Protein AF-A0A2P2MQC2-F1 (afdb_monomer_lite)

Sequence (100 aa):
MERVLDDESEQKVLTALENAGVFTSGGLVKDKVLFCSTEIGRSSFVRQLEPDWHIDTNPEIISQLARFIKYQLHVSPSRPERTAVNVFNSPSLEQFFGCV

Foldseek 3Di:
DDADDDPVSVVVVLVVCVVVVQCPVVHDPSVPDDHDRDPVVVLVVCQVVQDQEEEDQDVVSCLVCVVRHNAYEHADCDFDPDPDPRYHYDVDPCRVVVPD

InterPro domains:
  IPR037485 Peroxisome biogenesis protein 22 [PF22978] (1-92)
  IPR037485 Peroxisome biogenesis protein 22 [PTHR34126] (1-99)

Secondary structure (DSSP, 8-state):
-----SHHHHHHHHHHHHHTTTTSTTS--GGG----SSHHHHHHHHHHH--SEEEES-HHHHHHHTTT-SEEEEE-SS-----STTEEEES-HHHHHT--

Organism: Rhizophora mucronata (NCBI:txid61149)

pLDDT: mean 91.41, std 7.32, range [57.5, 97.75]

Structure (mmCIF, N/CA/C/O backbone):
data_AF-A0A2P2MQC2-F1
#
_entry.id   AF-A0A2P2MQC2-F1
#
loop_
_atom_site.group_PDB
_atom_site.id
_atom_site.type_symbol
_atom_site.label_atom_id
_atom_site.label_alt_id
_atom_site.label_comp_id
_atom_site.label_asym_id
_atom_site.label_entity_id
_atom_site.label_seq_id
_atom_site.pdbx_PDB_ins_code
_atom_site.Cartn_x
_atom_site.Cartn_y
_atom_site.Cartn_z
_atom_site.occupancy
_atom_site.B_iso_or_equiv
_atom_site.auth_seq_id
_atom_site.auth_comp_id
_atom_site.auth_asym_id
_atom_site.auth_atom_id
_atom_site.pdbx_PDB_model_num
ATOM 1 N N . MET A 1 1 ? 6.042 12.937 1.553 1.00 57.50 1 MET A N 1
ATOM 2 C CA . MET A 1 1 ? 4.961 11.964 1.801 1.00 57.50 1 MET A CA 1
ATOM 3 C C . MET A 1 1 ? 4.165 12.498 2.976 1.00 57.50 1 MET A C 1
ATOM 5 O O . MET A 1 1 ? 4.779 12.799 3.997 1.00 57.50 1 MET A O 1
ATOM 9 N N . GLU A 1 2 ? 2.871 12.744 2.792 1.00 63.91 2 GLU A N 1
ATOM 10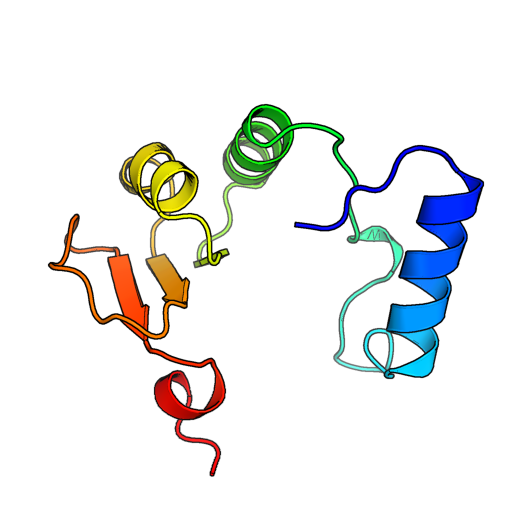 C CA . GLU A 1 2 ? 1.999 13.236 3.865 1.00 63.91 2 GLU A CA 1
ATOM 11 C C . GLU A 1 2 ? 1.913 12.189 4.979 1.00 63.91 2 GLU A C 1
ATOM 13 O O . GLU A 1 2 ? 1.955 10.986 4.713 1.00 63.91 2 GLU A O 1
ATOM 18 N N . ARG A 1 3 ? 1.885 12.647 6.232 1.00 74.69 3 ARG A N 1
ATOM 19 C CA . ARG A 1 3 ? 1.828 11.782 7.412 1.00 74.69 3 ARG A CA 1
ATOM 20 C C . ARG A 1 3 ? 0.542 12.060 8.164 1.00 74.69 3 ARG A C 1
ATOM 22 O O . ARG A 1 3 ? 0.149 13.210 8.317 1.00 74.69 3 ARG A O 1
ATOM 29 N N . VAL A 1 4 ? -0.049 10.989 8.661 1.00 84.62 4 VAL A N 1
ATOM 30 C CA . VAL A 1 4 ? -1.145 11.020 9.619 1.00 84.62 4 VAL A CA 1
ATOM 31 C C . VAL A 1 4 ? -0.529 11.123 11.014 1.00 84.62 4 VAL A C 1
ATOM 33 O O . VAL A 1 4 ? 0.349 10.326 11.357 1.00 84.62 4 VAL A O 1
ATOM 36 N N . LEU A 1 5 ? -0.900 12.160 11.763 1.00 85.94 5 LEU A N 1
ATOM 37 C CA . LEU A 1 5 ? -0.250 12.545 13.024 1.00 85.94 5 LEU A CA 1
ATOM 38 C C . LEU A 1 5 ? -1.126 12.287 14.254 1.00 85.94 5 LEU A C 1
ATOM 40 O O . LEU A 1 5 ? -0.594 12.097 15.344 1.00 85.94 5 LEU A O 1
ATOM 44 N N . ASP A 1 6 ? -2.441 12.297 14.066 1.00 89.12 6 ASP A N 1
ATOM 45 C CA . ASP A 1 6 ? -3.458 12.213 15.111 1.00 89.12 6 ASP A CA 1
ATOM 46 C C . ASP A 1 6 ? -4.784 11.661 14.559 1.00 89.12 6 ASP A C 1
ATOM 48 O O . ASP A 1 6 ? -4.990 11.585 13.342 1.00 89.12 6 ASP A O 1
ATOM 52 N N . ASP A 1 7 ? -5.701 11.324 15.465 1.00 91.00 7 ASP A N 1
ATOM 53 C CA . ASP A 1 7 ? -7.030 10.786 15.150 1.00 91.00 7 ASP A CA 1
ATOM 54 C C . ASP A 1 7 ? -7.852 11.730 14.246 1.00 91.00 7 ASP A C 1
ATOM 56 O O . ASP A 1 7 ? -8.658 11.287 13.423 1.00 91.00 7 ASP A O 1
ATOM 60 N N . GLU A 1 8 ? -7.642 13.049 14.347 1.00 93.50 8 GLU A N 1
ATOM 61 C CA . GLU A 1 8 ? -8.323 14.026 13.490 1.00 93.50 8 GLU A CA 1
ATOM 62 C C . GLU A 1 8 ? -7.852 13.896 12.032 1.00 93.50 8 GLU A C 1
ATOM 64 O O . GLU A 1 8 ? -8.660 13.887 11.096 1.00 93.50 8 GLU A O 1
ATOM 69 N N . SER A 1 9 ? -6.543 13.772 11.819 1.00 91.62 9 SER A N 1
ATOM 70 C CA . SER A 1 9 ? -5.939 13.549 10.507 1.00 91.62 9 SER A CA 1
ATOM 71 C C . SER A 1 9 ? -6.287 12.173 9.933 1.00 91.62 9 SER A C 1
ATOM 73 O O . SER A 1 9 ? -6.525 12.080 8.726 1.00 91.62 9 SER A O 1
ATOM 75 N N . GLU A 1 10 ? -6.424 11.137 10.770 1.00 93.00 10 GLU A N 1
ATOM 76 C CA . GLU A 1 10 ? -6.948 9.825 10.357 1.00 93.00 10 GLU A CA 1
ATOM 77 C C . GLU A 1 10 ? -8.355 9.963 9.783 1.00 93.00 10 GLU A C 1
ATOM 79 O O . GLU A 1 10 ? -8.626 9.537 8.654 1.00 93.00 10 GLU A O 1
ATOM 84 N N . GLN A 1 11 ? -9.240 10.642 10.514 1.00 93.50 11 GLN A N 1
ATOM 85 C CA . GLN A 1 11 ? -10.618 10.840 10.087 1.00 93.50 11 GLN A CA 1
ATOM 86 C C . GLN A 1 11 ? -10.709 11.643 8.783 1.00 93.50 11 GLN A C 1
ATOM 88 O O . GL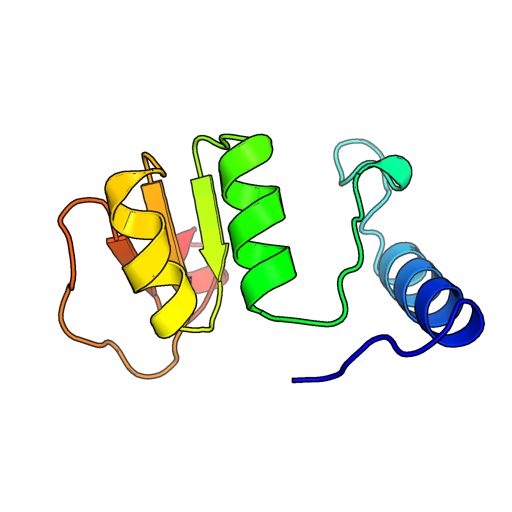N A 1 11 ? -11.546 11.335 7.926 1.00 93.50 11 GLN A O 1
ATOM 93 N N . LYS A 1 12 ? -9.838 12.642 8.588 1.00 93.69 12 LYS A N 1
ATOM 94 C CA . LYS A 1 12 ? -9.747 13.394 7.324 1.00 93.69 12 LYS A CA 1
ATOM 95 C C . LYS A 1 12 ? -9.362 12.490 6.154 1.00 93.69 12 LYS A C 1
ATOM 97 O O . LYS A 1 12 ? -10.017 12.557 5.114 1.00 93.69 12 LYS A O 1
ATOM 102 N N . VAL A 1 13 ? -8.361 11.622 6.320 1.00 93.06 13 VAL A N 1
ATOM 103 C CA . VAL A 1 13 ? -7.941 10.680 5.267 1.00 93.06 13 VAL A CA 1
ATOM 104 C C . VAL A 1 13 ? -9.050 9.680 4.953 1.00 93.06 13 VAL A C 1
ATOM 106 O O . VAL A 1 13 ? -9.384 9.489 3.784 1.00 93.06 13 VAL A O 1
ATOM 109 N N . LEU A 1 14 ? -9.677 9.088 5.972 1.00 94.25 14 LEU A N 1
ATOM 110 C CA . LEU A 1 14 ? -10.796 8.161 5.775 1.00 94.25 14 LEU A CA 1
ATOM 111 C C . LEU A 1 14 ? -11.960 8.828 5.032 1.00 94.25 14 LEU A C 1
ATOM 113 O O . LEU A 1 14 ? -12.512 8.241 4.106 1.00 94.25 14 LEU A O 1
ATOM 117 N N . THR A 1 15 ? -12.295 10.068 5.389 1.00 94.75 15 THR A N 1
ATOM 118 C CA . THR A 1 15 ? -13.361 10.833 4.723 1.00 94.75 15 THR A CA 1
ATOM 119 C C . THR A 1 15 ? -13.000 11.150 3.268 1.00 94.75 15 THR A C 1
ATOM 121 O O . THR A 1 15 ? -13.852 11.060 2.388 1.00 94.75 15 THR A O 1
ATOM 124 N N . ALA A 1 16 ? -11.736 11.476 2.979 1.00 94.50 16 ALA A N 1
ATOM 125 C CA . ALA A 1 16 ? -11.267 11.703 1.613 1.00 94.50 16 ALA A CA 1
ATOM 126 C C . ALA A 1 16 ? -11.360 10.435 0.745 1.00 94.50 16 ALA A C 1
ATOM 128 O O . ALA A 1 16 ? -11.833 10.509 -0.388 1.00 94.50 16 ALA A O 1
ATOM 129 N N . LEU A 1 17 ? -10.970 9.274 1.283 1.00 93.62 17 LEU A N 1
ATOM 130 C CA . LEU A 1 17 ? -11.101 7.979 0.600 1.00 93.62 17 LEU A CA 1
ATOM 131 C C . LEU A 1 17 ? -12.569 7.618 0.338 1.00 93.62 17 LEU A C 1
ATOM 133 O O . LEU A 1 17 ? -12.913 7.141 -0.744 1.00 93.62 17 LEU A O 1
ATOM 137 N N . GLU A 1 18 ? -13.442 7.882 1.308 1.00 94.12 18 GLU A N 1
ATOM 138 C CA . GLU A 1 18 ? -14.883 7.666 1.182 1.00 94.12 18 GLU A CA 1
ATOM 139 C C . GLU A 1 18 ? -15.489 8.545 0.080 1.00 94.12 18 GLU A C 1
ATOM 141 O O . GLU A 1 18 ? -16.153 8.032 -0.821 1.00 94.12 18 GLU A O 1
ATOM 146 N N . ASN A 1 19 ? -15.165 9.840 0.075 1.00 94.62 19 ASN A N 1
ATOM 147 C CA . ASN A 1 19 ? -15.608 10.785 -0.954 1.00 94.62 19 ASN A CA 1
ATOM 148 C C . ASN A 1 19 ? -15.056 10.455 -2.352 1.00 94.62 19 ASN A C 1
ATOM 150 O O . ASN A 1 19 ? -15.708 10.749 -3.351 1.00 94.62 19 ASN A O 1
ATOM 154 N N . ALA A 1 20 ? -13.880 9.827 -2.432 1.00 93.94 20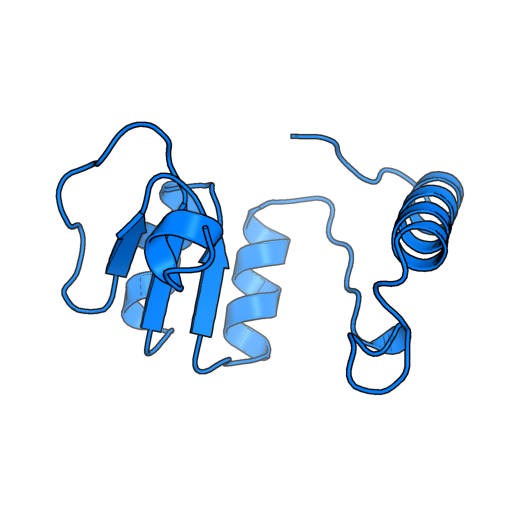 ALA A N 1
ATOM 155 C CA . ALA A 1 20 ? -13.306 9.321 -3.679 1.00 93.94 20 ALA A CA 1
ATOM 156 C C . ALA A 1 20 ? -13.949 8.002 -4.160 1.00 93.94 20 ALA A C 1
ATOM 158 O O . ALA A 1 20 ? -13.567 7.481 -5.206 1.00 93.94 20 ALA A O 1
ATOM 159 N N . GLY A 1 21 ? -14.914 7.446 -3.417 1.00 93.38 21 GLY A N 1
ATOM 160 C CA . GLY A 1 21 ? -15.634 6.225 -3.786 1.00 93.38 21 GLY A CA 1
ATOM 161 C C . GLY A 1 21 ? -14.861 4.928 -3.528 1.00 93.38 21 GLY A C 1
ATOM 162 O O . GLY A 1 21 ? -15.263 3.870 -4.018 1.00 93.38 21 GLY A O 1
ATOM 163 N N . VAL A 1 22 ? -13.777 4.976 -2.747 1.00 94.44 22 VAL A N 1
ATOM 164 C CA . VAL A 1 22 ? -12.887 3.825 -2.501 1.00 94.44 22 VAL A CA 1
ATOM 165 C C . VAL A 1 22 ? -13.588 2.705 -1.721 1.00 94.44 22 VAL A C 1
ATOM 167 O O . VAL A 1 22 ? -13.313 1.529 -1.956 1.00 94.44 22 VAL A O 1
ATOM 170 N N . PHE A 1 23 ? -14.518 3.051 -0.825 1.00 94.38 23 PHE A N 1
ATOM 171 C CA . PHE A 1 23 ? -15.223 2.103 0.052 1.00 94.38 23 PHE A CA 1
ATOM 172 C C . PHE A 1 23 ? -16.579 1.617 -0.497 1.00 94.38 23 PHE A C 1
ATOM 174 O O . PHE A 1 23 ? -17.468 1.234 0.263 1.00 94.38 23 PHE A O 1
ATOM 181 N N . THR A 1 24 ? -16.776 1.664 -1.816 1.00 90.75 24 THR A N 1
ATOM 182 C CA . THR A 1 24 ? -18.013 1.211 -2.477 1.00 90.75 24 THR A CA 1
ATOM 183 C C . THR A 1 24 ? -18.069 -0.318 -2.629 1.00 90.75 24 THR A C 1
ATOM 185 O O . THR A 1 24 ? -17.119 -1.029 -2.305 1.00 90.75 24 THR A O 1
ATOM 188 N N . SER A 1 25 ? -19.204 -0.866 -3.090 1.00 84.38 25 SER A N 1
ATOM 189 C CA . SER A 1 25 ? -19.357 -2.318 -3.292 1.00 84.38 25 SER A CA 1
ATOM 190 C C . SER A 1 25 ? -18.313 -2.855 -4.281 1.00 84.38 25 SER A C 1
ATOM 192 O O . SER A 1 25 ? -18.190 -2.344 -5.390 1.00 84.38 25 SER A O 1
ATOM 194 N N . GLY A 1 26 ? -17.553 -3.876 -3.869 1.00 84.06 26 GLY A N 1
ATOM 195 C CA . GLY A 1 26 ? -16.410 -4.401 -4.629 1.00 84.06 26 GLY A CA 1
ATOM 196 C C . GLY A 1 26 ? -15.100 -3.618 -4.444 1.00 84.06 26 GLY A C 1
ATOM 197 O O . GLY A 1 26 ? -14.072 -4.042 -4.967 1.00 84.06 26 GLY A O 1
ATOM 198 N N . GLY A 1 27 ? -15.127 -2.514 -3.693 1.00 89.12 27 GLY A N 1
ATOM 199 C CA . GLY A 1 27 ? -13.968 -1.705 -3.325 1.00 89.12 27 GLY A CA 1
ATOM 200 C C . GLY A 1 27 ? -13.279 -2.162 -2.035 1.00 89.12 27 GLY A C 1
ATOM 201 O O . GLY A 1 27 ? -13.414 -3.302 -1.580 1.00 89.12 27 GLY A O 1
ATOM 202 N N . LEU A 1 28 ? -12.506 -1.254 -1.437 1.00 90.19 28 LEU A N 1
ATOM 203 C CA . LEU A 1 28 ? -11.767 -1.516 -0.204 1.00 90.19 28 LEU A CA 1
ATOM 204 C C . LEU A 1 28 ? -12.721 -1.548 1.001 1.00 90.19 28 LEU A C 1
ATOM 206 O O . LEU A 1 28 ? -13.645 -0.750 1.107 1.00 90.19 28 LEU A O 1
ATOM 210 N N . VAL A 1 29 ? -12.473 -2.442 1.957 1.00 92.06 29 VAL A N 1
ATOM 211 C CA . VAL A 1 29 ? -13.196 -2.437 3.239 1.00 92.06 29 VAL A CA 1
ATOM 212 C C . VAL A 1 29 ? -12.570 -1.377 4.144 1.00 92.06 29 VAL A C 1
ATOM 214 O O . VAL A 1 29 ? -11.365 -1.429 4.378 1.00 92.06 29 VAL A O 1
ATOM 217 N N . LYS A 1 30 ? -13.375 -0.446 4.673 1.00 91.62 30 LYS A N 1
ATOM 218 C CA . LYS A 1 30 ? -12.904 0.666 5.524 1.00 91.62 30 LYS A CA 1
ATOM 219 C C . LYS A 1 30 ? -12.048 0.186 6.704 1.00 91.62 30 LYS A C 1
ATOM 221 O O . LYS A 1 30 ? -10.967 0.717 6.923 1.00 91.62 30 LYS A O 1
ATOM 226 N N . ASP A 1 31 ? -12.456 -0.903 7.354 1.00 90.12 31 ASP A N 1
ATOM 227 C CA . ASP A 1 31 ? -11.743 -1.506 8.494 1.00 90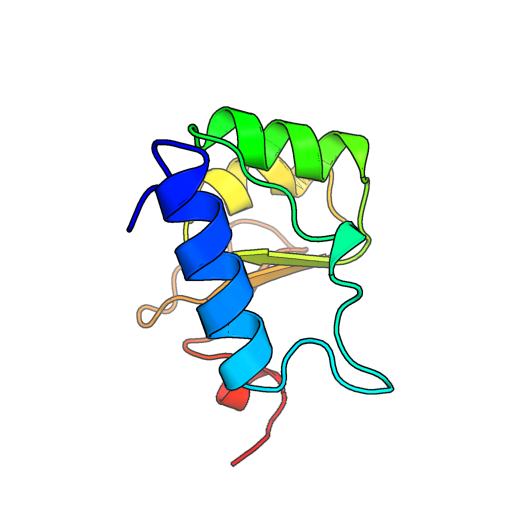.12 31 ASP A CA 1
ATOM 228 C C . ASP A 1 31 ? -10.403 -2.174 8.124 1.00 90.12 31 ASP A C 1
ATOM 230 O O . ASP A 1 31 ? -9.684 -2.659 8.994 1.00 90.12 31 ASP A O 1
ATOM 234 N N . LYS A 1 32 ? -10.052 -2.229 6.832 1.00 91.06 32 LYS A N 1
ATOM 235 C CA . LYS A 1 32 ? -8.747 -2.711 6.350 1.00 91.06 32 LYS A CA 1
ATOM 236 C C . LYS A 1 32 ? -7.757 -1.578 6.072 1.00 91.06 32 LYS A C 1
ATOM 238 O O . LYS A 1 32 ? -6.649 -1.850 5.613 1.00 91.06 32 LYS A O 1
ATOM 243 N N . VAL A 1 33 ? -8.133 -0.324 6.327 1.00 93.19 33 VAL A N 1
ATOM 244 C CA . VAL A 1 33 ? -7.209 0.811 6.263 1.00 93.19 33 VAL A CA 1
ATOM 245 C C . VAL A 1 33 ? -6.428 0.871 7.570 1.00 93.19 33 VAL A C 1
ATOM 247 O O . VAL A 1 33 ? -6.998 1.080 8.634 1.00 93.19 33 VAL A O 1
ATOM 250 N N . LEU A 1 34 ? -5.115 0.671 7.481 1.00 92.38 34 LEU A N 1
ATOM 251 C CA . LEU A 1 34 ? -4.211 0.712 8.625 1.00 92.38 34 LEU A CA 1
ATOM 252 C C . LEU A 1 34 ? -3.314 1.944 8.532 1.00 92.38 34 LEU A C 1
ATOM 254 O O . LEU A 1 34 ? -2.728 2.210 7.480 1.00 92.38 34 LEU A O 1
ATOM 258 N N . PHE A 1 35 ? -3.164 2.652 9.647 1.00 91.88 35 PHE A N 1
ATOM 259 C CA . PHE A 1 35 ? -2.277 3.804 9.766 1.00 91.88 35 PHE A CA 1
ATOM 260 C C . PHE A 1 35 ? -1.031 3.443 10.577 1.00 91.88 35 PHE A C 1
ATOM 262 O O . PHE A 1 35 ? -1.082 2.695 11.552 1.00 91.88 35 PHE A O 1
ATOM 269 N N . CYS A 1 36 ? 0.119 3.968 10.162 1.00 89.50 36 CYS A N 1
ATOM 270 C CA . CYS A 1 36 ? 1.359 3.878 10.923 1.00 89.50 36 CYS A CA 1
ATOM 271 C C . CYS A 1 36 ? 2.213 5.126 10.689 1.00 89.50 36 CYS 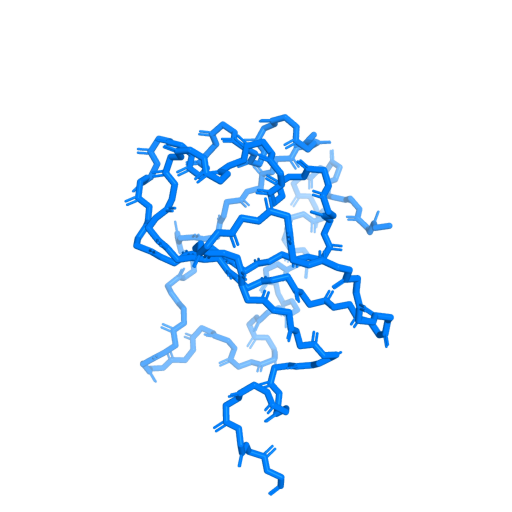A C 1
ATOM 273 O O . CYS A 1 36 ? 2.330 5.611 9.564 1.00 89.50 36 CYS A O 1
ATOM 275 N N . SER A 1 37 ? 2.872 5.624 11.734 1.00 86.44 37 SER A N 1
ATOM 276 C CA . SER A 1 37 ? 3.631 6.883 11.662 1.00 86.44 37 SER A CA 1
ATOM 277 C C . SER A 1 37 ? 5.033 6.738 11.055 1.00 86.44 37 SER A C 1
ATOM 279 O O . SER A 1 37 ? 5.724 7.738 10.848 1.00 86.44 37 SER A O 1
ATOM 281 N N . THR A 1 38 ? 5.495 5.508 10.803 1.00 88.88 38 THR A N 1
ATOM 282 C CA . THR A 1 38 ? 6.858 5.229 10.330 1.00 88.88 38 THR A CA 1
ATOM 283 C C . THR A 1 38 ? 6.872 4.250 9.163 1.00 88.88 38 THR A C 1
ATOM 285 O O . THR A 1 38 ? 6.040 3.350 9.061 1.00 88.88 38 THR A O 1
ATOM 288 N N . GLU A 1 39 ? 7.881 4.382 8.305 1.00 90.00 39 GLU A N 1
ATOM 289 C CA . GLU A 1 39 ? 8.118 3.455 7.193 1.00 90.00 39 GLU A CA 1
ATOM 290 C C . GLU A 1 39 ? 8.424 2.034 7.681 1.00 90.00 39 GLU A C 1
ATOM 292 O O . GLU A 1 39 ? 7.983 1.061 7.076 1.00 90.00 39 GLU A O 1
ATOM 297 N N . ILE A 1 40 ? 9.093 1.917 8.832 1.00 91.94 40 ILE A N 1
ATOM 298 C CA . ILE A 1 40 ? 9.338 0.635 9.501 1.00 91.94 40 ILE A CA 1
ATOM 299 C C . ILE A 1 40 ? 8.011 -0.018 9.906 1.00 91.94 40 ILE A C 1
ATOM 301 O O . ILE A 1 40 ? 7.844 -1.223 9.721 1.00 91.94 40 ILE A O 1
ATOM 305 N N . GLY A 1 41 ? 7.059 0.767 10.423 1.00 93.69 41 GLY A N 1
ATOM 306 C CA . GLY A 1 41 ? 5.707 0.307 10.742 1.00 93.69 41 GLY A CA 1
ATOM 307 C C . GLY A 1 41 ? 4.997 -0.270 9.518 1.00 93.69 41 GLY A C 1
ATOM 308 O O . GLY A 1 41 ? 4.483 -1.384 9.587 1.00 93.69 41 GLY A O 1
ATOM 309 N N . ARG A 1 42 ? 5.083 0.417 8.373 1.00 93.50 42 ARG A N 1
ATOM 310 C CA . ARG A 1 42 ? 4.538 -0.059 7.091 1.00 93.50 42 ARG A CA 1
ATOM 311 C C . ARG A 1 42 ? 5.154 -1.398 6.675 1.00 93.50 42 ARG A C 1
ATOM 313 O O . ARG A 1 42 ? 4.417 -2.354 6.443 1.00 93.50 42 ARG A O 1
ATOM 320 N N . SER A 1 43 ? 6.484 -1.519 6.679 1.00 94.69 43 SER A N 1
ATOM 321 C CA . SER A 1 43 ? 7.167 -2.795 6.398 1.00 94.69 43 SER A CA 1
ATOM 322 C C . SER A 1 43 ? 6.844 -3.889 7.427 1.00 94.69 43 SER A C 1
ATOM 324 O O . SER A 1 43 ? 6.893 -5.078 7.114 1.00 94.69 43 SER A O 1
ATOM 326 N N . SER A 1 44 ? 6.542 -3.526 8.677 1.00 95.62 44 SER A N 1
ATOM 327 C CA . SER A 1 44 ? 6.124 -4.470 9.720 1.00 95.62 44 SER A CA 1
ATOM 328 C C . SER A 1 44 ? 4.723 -5.016 9.447 1.00 95.62 44 SER A C 1
ATOM 330 O O . SER A 1 44 ? 4.546 -6.232 9.441 1.00 95.62 44 SER A O 1
ATOM 332 N N . PHE A 1 45 ? 3.757 -4.146 9.139 1.00 95.81 45 PHE A N 1
ATOM 333 C CA . PHE A 1 45 ? 2.400 -4.556 8.774 1.00 95.81 45 PHE A CA 1
ATOM 334 C C . PHE A 1 45 ? 2.399 -5.465 7.554 1.00 95.81 45 PHE A C 1
ATOM 336 O O . PHE A 1 45 ? 1.824 -6.545 7.608 1.00 95.81 45 PHE A O 1
ATOM 343 N N . VAL A 1 46 ? 3.103 -5.088 6.484 1.00 96.62 46 VAL A N 1
ATOM 344 C CA . VAL A 1 46 ? 3.143 -5.901 5.261 1.00 96.62 46 VAL A CA 1
ATOM 345 C C . VAL A 1 46 ? 3.717 -7.296 5.532 1.00 96.62 46 VAL A C 1
ATOM 347 O O . VAL A 1 46 ? 3.170 -8.280 5.048 1.00 96.62 46 VAL A O 1
ATOM 350 N N . ARG A 1 47 ? 4.759 -7.416 6.365 1.00 95.88 47 ARG A N 1
ATOM 351 C CA . ARG A 1 47 ? 5.315 -8.728 6.742 1.00 95.88 47 ARG A CA 1
ATOM 352 C C . ARG A 1 47 ? 4.377 -9.577 7.593 1.00 95.88 47 ARG A C 1
ATOM 354 O O . ARG A 1 47 ? 4.457 -10.787 7.498 1.00 95.88 47 ARG A O 1
ATOM 361 N N . GLN A 1 48 ? 3.547 -8.971 8.437 1.00 96.12 48 GLN A N 1
ATOM 362 C CA . GLN A 1 48 ? 2.598 -9.713 9.276 1.00 96.12 48 GLN A CA 1
ATOM 363 C C . GLN A 1 48 ? 1.335 -10.110 8.510 1.00 96.12 48 GLN A C 1
ATOM 365 O O . GLN A 1 48 ? 0.748 -11.147 8.793 1.00 96.12 48 GLN A O 1
ATOM 370 N N . LEU A 1 49 ? 0.912 -9.277 7.556 1.00 96.06 49 LEU A N 1
ATOM 371 C CA . LEU A 1 49 ? -0.238 -9.553 6.698 1.00 96.06 49 LEU A CA 1
ATOM 372 C C . LEU A 1 49 ? 0.076 -10.586 5.61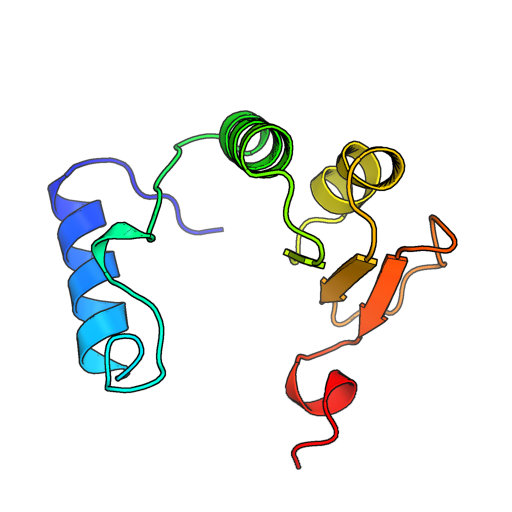0 1.00 96.06 49 LEU A C 1
ATOM 374 O O . LEU A 1 49 ? -0.854 -11.193 5.091 1.00 96.06 49 LEU A O 1
ATOM 378 N N . GLU A 1 50 ? 1.355 -10.736 5.250 1.00 96.06 50 GLU A N 1
ATOM 379 C CA . GLU A 1 50 ? 1.851 -11.664 4.224 1.00 96.06 50 GLU A CA 1
ATOM 380 C C . GLU A 1 50 ? 1.046 -11.617 2.907 1.00 96.06 50 GLU A C 1
ATOM 382 O O . GLU A 1 50 ? 0.583 -12.650 2.418 1.00 96.06 50 GLU A O 1
ATOM 387 N N . PRO A 1 51 ? 0.833 -10.431 2.302 1.00 96.56 51 PRO A N 1
ATOM 388 C CA . PRO A 1 51 ? 0.063 -10.348 1.072 1.00 96.56 51 PRO A CA 1
ATOM 389 C C . PRO A 1 51 ? 0.835 -10.959 -0.105 1.00 96.56 51 PRO A C 1
ATOM 391 O O . PRO A 1 51 ? 2.059 -10.850 -0.196 1.00 96.56 51 PRO A O 1
ATOM 394 N N . ASP A 1 52 ? 0.110 -11.515 -1.078 1.00 97.00 52 ASP A N 1
ATOM 395 C CA . ASP A 1 52 ? 0.710 -11.976 -2.338 1.00 97.00 52 ASP A CA 1
ATOM 396 C C . ASP A 1 52 ? 1.334 -10.823 -3.141 1.00 97.00 52 ASP A C 1
ATOM 398 O O . ASP A 1 52 ? 2.368 -10.999 -3.792 1.00 97.00 52 ASP A O 1
ATOM 402 N N . TRP A 1 53 ? 0.696 -9.648 -3.096 1.00 97.44 53 TRP A N 1
ATOM 403 C CA . TRP A 1 53 ? 1.102 -8.445 -3.816 1.00 97.44 53 TRP A CA 1
ATOM 404 C C . TRP A 1 53 ? 1.364 -7.274 -2.871 1.00 97.44 53 TRP A C 1
ATOM 406 O O . TRP A 1 53 ? 0.575 -7.001 -1.968 1.00 97.44 53 TRP A O 1
ATOM 416 N N . HIS A 1 54 ? 2.428 -6.523 -3.145 1.00 97.44 54 HIS A N 1
ATOM 417 C CA . HIS A 1 54 ? 2.694 -5.231 -2.519 1.00 97.44 54 HIS A CA 1
ATOM 418 C C . HIS A 1 54 ? 2.972 -4.167 -3.586 1.00 97.44 54 HIS A C 1
ATOM 420 O O . HIS A 1 54 ? 3.729 -4.403 -4.525 1.00 97.44 54 HIS A O 1
ATOM 426 N N . ILE A 1 55 ? 2.350 -2.997 -3.454 1.00 97.06 55 ILE A N 1
ATOM 427 C CA . ILE A 1 55 ? 2.518 -1.869 -4.373 1.00 97.06 55 ILE A CA 1
ATOM 428 C C . ILE A 1 55 ? 2.948 -0.660 -3.548 1.00 97.06 55 ILE A C 1
ATOM 430 O O . ILE A 1 55 ? 2.255 -0.301 -2.598 1.00 97.06 55 ILE A O 1
ATOM 434 N N . ASP A 1 56 ? 4.073 -0.040 -3.900 1.00 95.50 56 ASP A N 1
ATOM 435 C CA . ASP A 1 56 ? 4.595 1.133 -3.190 1.00 95.50 56 ASP A CA 1
ATOM 436 C C . ASP A 1 56 ? 5.423 2.027 -4.126 1.00 95.50 56 ASP A C 1
ATOM 438 O O . ASP A 1 56 ? 5.852 1.618 -5.209 1.00 95.50 56 ASP A O 1
ATOM 442 N N . THR A 1 57 ? 5.650 3.264 -3.699 1.00 94.25 57 THR A N 1
ATOM 443 C CA . THR A 1 57 ? 6.489 4.254 -4.388 1.00 94.25 57 THR A CA 1
ATOM 444 C C . THR A 1 57 ? 7.847 4.440 -3.709 1.00 94.25 57 THR A C 1
ATOM 446 O O . THR A 1 57 ? 8.722 5.096 -4.267 1.00 94.25 57 THR A O 1
ATOM 449 N N . ASN A 1 58 ? 8.048 3.889 -2.504 1.00 93.12 58 ASN A N 1
ATOM 450 C CA . ASN A 1 58 ? 9.311 3.973 -1.779 1.00 93.12 58 ASN A CA 1
ATOM 451 C C . ASN A 1 58 ? 10.230 2.777 -2.133 1.00 93.12 58 ASN A C 1
ATOM 453 O O . ASN A 1 58 ? 9.940 1.644 -1.732 1.00 93.12 58 ASN A O 1
ATOM 457 N N . PRO A 1 59 ? 11.373 3.003 -2.815 1.00 93.00 59 PRO A N 1
ATOM 458 C CA . PRO A 1 59 ? 12.275 1.930 -3.237 1.00 93.00 59 PRO A CA 1
ATOM 459 C C . PRO A 1 59 ? 12.938 1.187 -2.068 1.00 93.00 59 PRO A C 1
ATOM 461 O O . PRO A 1 59 ? 13.257 0.005 -2.204 1.00 93.00 59 PRO A O 1
ATOM 464 N N . GLU A 1 60 ? 13.123 1.840 -0.917 1.00 93.25 60 GLU A N 1
ATOM 465 C CA . GLU A 1 60 ? 13.719 1.213 0.267 1.00 93.25 60 GLU A CA 1
ATOM 466 C C . GLU A 1 60 ? 12.796 0.125 0.827 1.00 93.25 60 GLU A C 1
ATOM 468 O O . GLU A 1 60 ? 13.238 -0.981 1.131 1.00 93.25 60 GLU A O 1
ATOM 473 N N . ILE A 1 61 ? 11.490 0.390 0.878 1.00 95.00 61 ILE A N 1
ATOM 474 C CA . ILE A 1 61 ? 10.501 -0.589 1.346 1.00 95.00 61 ILE A CA 1
ATOM 475 C C . ILE A 1 61 ? 10.401 -1.769 0.386 1.00 95.00 61 ILE A C 1
ATOM 477 O O . ILE A 1 61 ? 10.450 -2.917 0.829 1.00 95.00 61 ILE A O 1
ATOM 481 N N . ILE A 1 62 ? 10.349 -1.499 -0.921 1.00 95.94 62 ILE A N 1
ATOM 482 C CA . ILE A 1 62 ? 10.354 -2.541 -1.956 1.00 95.94 62 ILE A CA 1
ATOM 483 C C . ILE A 1 62 ? 11.580 -3.455 -1.803 1.00 95.94 62 ILE A C 1
ATOM 485 O O . ILE A 1 62 ? 11.462 -4.682 -1.863 1.00 95.94 62 ILE A O 1
ATOM 489 N N . SER A 1 63 ? 12.759 -2.867 -1.576 1.00 94.50 63 SER A N 1
ATOM 490 C CA . SER A 1 63 ? 14.011 -3.602 -1.370 1.00 94.50 63 SER A CA 1
ATOM 491 C C . SER A 1 63 ? 13.964 -4.474 -0.110 1.00 94.50 63 SER A C 1
ATOM 493 O O . SER A 1 63 ? 14.258 -5.672 -0.158 1.00 94.50 63 SER A O 1
ATOM 495 N N . GLN A 1 64 ? 13.524 -3.910 1.019 1.00 94.19 64 GLN A N 1
ATOM 496 C CA . GLN A 1 64 ? 13.417 -4.627 2.294 1.00 94.19 64 GLN A CA 1
ATOM 497 C C . GLN A 1 64 ? 12.422 -5.795 2.234 1.00 94.19 64 GLN A C 1
ATOM 499 O O . GLN A 1 64 ? 12.668 -6.850 2.831 1.00 94.19 64 GLN A O 1
ATOM 504 N N . LEU A 1 65 ? 11.316 -5.622 1.507 1.00 96.56 65 LEU A N 1
ATOM 505 C CA . LEU A 1 65 ? 10.229 -6.595 1.410 1.00 96.56 65 LEU A CA 1
ATOM 506 C C . LEU A 1 65 ? 10.439 -7.672 0.337 1.00 96.56 65 LEU A C 1
ATOM 508 O O . LEU A 1 65 ? 9.758 -8.698 0.371 1.00 96.56 65 LEU A O 1
ATOM 512 N N . ALA A 1 66 ? 11.424 -7.519 -0.554 1.00 95.81 66 ALA A N 1
ATOM 513 C CA . ALA A 1 66 ? 11.650 -8.425 -1.686 1.00 95.81 66 ALA A CA 1
ATOM 514 C C . ALA A 1 66 ? 11.892 -9.890 -1.321 1.00 95.81 66 ALA A C 1
ATOM 516 O O . ALA A 1 66 ? 11.636 -10.767 -2.139 1.00 95.81 66 ALA A O 1
ATOM 517 N N . ARG A 1 67 ? 12.342 -10.186 -0.102 1.00 95.06 67 ARG A N 1
ATOM 518 C CA . ARG A 1 67 ? 12.511 -11.575 0.353 1.00 95.06 67 ARG A CA 1
ATOM 519 C C . ARG A 1 67 ? 11.254 -12.191 0.977 1.00 95.06 67 ARG A C 1
ATOM 521 O O . ARG A 1 67 ? 11.249 -13.387 1.233 1.00 95.06 67 ARG A O 1
ATOM 528 N N . PHE A 1 68 ? 10.241 -11.379 1.275 1.00 96.06 68 PHE A N 1
ATOM 529 C CA . PHE A 1 68 ? 9.041 -11.791 2.008 1.00 96.06 68 PHE A CA 1
ATOM 530 C C . PHE A 1 68 ? 7.801 -11.837 1.113 1.00 96.06 68 PHE A C 1
ATOM 532 O O . PHE A 1 68 ? 6.915 -12.648 1.350 1.00 96.06 68 PHE A O 1
ATOM 539 N N . ILE A 1 69 ? 7.739 -10.985 0.085 1.00 97.38 69 ILE A N 1
ATOM 540 C CA . ILE A 1 69 ? 6.545 -10.807 -0.746 1.00 97.38 69 ILE A CA 1
ATOM 541 C C . ILE A 1 69 ? 6.716 -11.466 -2.112 1.00 97.38 69 ILE A C 1
ATOM 543 O O . ILE A 1 69 ? 7.743 -11.309 -2.776 1.00 97.38 69 ILE A O 1
ATOM 547 N N . LYS A 1 70 ? 5.684 -12.187 -2.556 1.00 97.06 70 LYS A N 1
ATOM 548 C CA . LYS A 1 70 ? 5.718 -12.971 -3.795 1.00 97.06 70 LYS A CA 1
ATOM 549 C C . LYS A 1 70 ? 5.793 -12.097 -5.045 1.00 97.06 70 LYS A C 1
ATOM 551 O O . LYS A 1 70 ? 6.557 -12.417 -5.954 1.00 97.06 70 LYS A O 1
ATOM 556 N N . TYR A 1 71 ? 5.047 -10.994 -5.072 1.00 97.75 71 TYR A N 1
ATOM 557 C CA . TYR A 1 71 ? 5.040 -10.039 -6.175 1.00 97.75 71 TYR A CA 1
ATOM 558 C C . TYR A 1 71 ? 5.020 -8.601 -5.663 1.00 97.75 71 TYR A C 1
ATOM 560 O O . TYR A 1 71 ? 4.237 -8.244 -4.786 1.00 97.75 71 TYR A O 1
ATOM 568 N N . GLN A 1 72 ? 5.868 -7.751 -6.230 1.00 97.69 72 GLN A N 1
ATOM 569 C CA . GLN A 1 72 ? 5.932 -6.343 -5.864 1.00 97.69 72 GLN A CA 1
ATOM 570 C C . GLN A 1 72 ? 5.861 -5.453 -7.094 1.00 97.69 72 GLN A C 1
ATOM 572 O O . GLN A 1 72 ? 6.523 -5.736 -8.090 1.00 97.69 72 GLN A O 1
ATOM 577 N N . LEU A 1 73 ? 5.122 -4.353 -7.014 1.00 96.94 73 LEU A N 1
ATOM 578 C CA . LEU A 1 73 ? 5.138 -3.295 -8.017 1.00 96.94 73 LEU A CA 1
ATOM 579 C C . LEU A 1 73 ? 5.696 -2.017 -7.395 1.00 96.94 73 LEU A C 1
ATOM 581 O O . LEU A 1 73 ? 5.078 -1.413 -6.523 1.00 96.94 73 LEU A O 1
ATOM 585 N N . HIS A 1 74 ? 6.854 -1.596 -7.885 1.00 96.31 74 HIS A N 1
ATOM 586 C CA . HIS A 1 74 ? 7.404 -0.286 -7.596 1.00 96.31 74 HIS A CA 1
ATOM 587 C C . HIS A 1 74 ? 6.883 0.720 -8.626 1.00 96.31 74 HIS A C 1
ATOM 589 O O . HIS A 1 74 ? 7.163 0.604 -9.827 1.00 96.31 74 HIS A O 1
ATOM 595 N N . VAL A 1 75 ? 6.108 1.695 -8.150 1.00 95.81 75 VAL A N 1
ATOM 596 C CA . VAL A 1 75 ? 5.590 2.782 -8.983 1.00 95.81 75 VAL A CA 1
ATOM 597 C C . VAL A 1 75 ? 6.536 3.971 -8.889 1.00 95.81 75 VAL A C 1
ATOM 599 O O . VAL A 1 75 ? 6.635 4.615 -7.847 1.00 95.81 75 VAL A O 1
ATOM 602 N N . SER A 1 76 ? 7.242 4.264 -9.979 1.00 93.94 76 SER A N 1
ATOM 603 C CA . SER A 1 76 ? 8.209 5.362 -10.034 1.00 93.94 76 SER A CA 1
ATOM 604 C C . SER A 1 76 ? 8.278 5.959 -11.440 1.00 93.94 76 SER A C 1
ATOM 606 O O . SER A 1 76 ? 8.438 5.208 -12.401 1.00 93.94 76 SER A O 1
ATOM 608 N N . PRO A 1 77 ? 8.249 7.299 -11.587 1.00 88.69 77 PRO A N 1
ATOM 609 C CA . PRO A 1 77 ? 8.346 7.951 -12.895 1.00 88.69 77 PRO A CA 1
ATOM 610 C C . PRO A 1 77 ? 9.685 7.671 -13.589 1.00 88.69 77 PRO A C 1
ATOM 612 O O . PRO A 1 77 ? 9.757 7.616 -14.814 1.00 88.69 77 PRO A O 1
ATOM 615 N N . SER A 1 78 ? 10.748 7.463 -12.807 1.00 85.50 78 SER A N 1
ATOM 616 C CA . SER A 1 78 ? 12.002 6.900 -13.308 1.00 85.50 78 SER A CA 1
ATOM 617 C C . SER A 1 78 ? 11.893 5.378 -13.310 1.00 85.50 78 SER A C 1
ATOM 619 O O . SER A 1 78 ? 11.328 4.812 -12.379 1.00 85.50 78 SER A O 1
ATOM 621 N N . ARG A 1 79 ? 12.401 4.701 -14.342 1.00 78.00 79 ARG A N 1
ATOM 622 C CA . ARG A 1 79 ? 12.375 3.234 -14.425 1.00 78.00 79 ARG A CA 1
ATOM 623 C C . ARG A 1 79 ? 13.704 2.688 -13.885 1.00 78.00 79 ARG A C 1
ATOM 625 O O . ARG A 1 79 ? 14.635 2.546 -14.677 1.00 78.00 79 ARG A O 1
ATOM 632 N N . PRO A 1 80 ? 13.844 2.456 -12.565 1.00 78.25 80 PRO A N 1
ATOM 633 C CA . PRO A 1 80 ? 15.100 1.979 -12.008 1.00 78.25 80 PRO A CA 1
ATOM 634 C C . PRO A 1 80 ? 15.405 0.571 -12.512 1.00 78.25 80 PRO A C 1
ATOM 636 O O . PRO A 1 80 ? 14.510 -0.175 -12.931 1.00 78.25 80 PRO A O 1
ATOM 639 N N . GLU A 1 81 ? 16.679 0.198 -12.433 1.00 79.94 81 GLU A N 1
ATOM 640 C CA . GLU A 1 81 ? 17.075 -1.182 -12.667 1.00 79.94 81 GLU A CA 1
ATOM 641 C C . GLU A 1 81 ? 16.355 -2.125 -11.704 1.00 79.94 81 GLU A C 1
ATOM 643 O O . GLU A 1 81 ? 16.017 -1.798 -10.563 1.00 79.94 81 GLU A O 1
ATOM 648 N N . ARG A 1 82 ? 16.076 -3.324 -12.207 1.00 80.94 82 ARG A N 1
ATOM 649 C CA . ARG A 1 82 ? 15.317 -4.320 -11.471 1.00 80.94 82 ARG A CA 1
ATOM 650 C C . ARG A 1 82 ? 16.165 -4.870 -10.324 1.00 80.94 82 ARG A C 1
ATOM 652 O O . ARG A 1 82 ? 17.129 -5.587 -10.562 1.00 80.94 82 ARG A O 1
ATOM 659 N N . THR A 1 83 ? 15.758 -4.584 -9.091 1.00 83.88 83 THR A N 1
ATOM 660 C CA . THR A 1 83 ? 16.469 -5.015 -7.877 1.00 83.88 83 THR A CA 1
ATOM 661 C C . THR A 1 83 ? 16.260 -6.494 -7.545 1.00 83.88 83 THR A C 1
ATOM 663 O O . THR A 1 83 ? 17.140 -7.112 -6.953 1.00 83.88 83 THR A O 1
ATOM 666 N N . ALA A 1 84 ? 15.124 -7.086 -7.937 1.00 92.50 84 ALA A N 1
ATOM 667 C CA . ALA A 1 84 ? 14.834 -8.508 -7.740 1.00 92.50 84 ALA A CA 1
ATOM 668 C C . ALA A 1 84 ? 13.817 -9.061 -8.759 1.00 92.50 84 ALA A C 1
ATOM 670 O O . ALA A 1 84 ? 13.013 -8.327 -9.337 1.00 92.50 84 ALA A O 1
ATOM 671 N N . VAL A 1 85 ? 13.821 -10.384 -8.964 1.00 94.50 85 VAL A N 1
ATOM 672 C CA . VAL A 1 85 ? 12.969 -11.087 -9.952 1.00 94.50 85 VAL A CA 1
ATOM 673 C C . VAL A 1 85 ? 11.469 -11.033 -9.654 1.00 94.50 85 VAL A C 1
ATOM 675 O O . VAL A 1 85 ? 10.660 -11.290 -10.542 1.00 94.50 85 VAL A O 1
ATOM 678 N N . ASN A 1 86 ? 11.091 -10.694 -8.428 1.00 96.50 86 ASN A N 1
ATOM 679 C CA . ASN A 1 86 ? 9.714 -10.493 -7.986 1.00 96.50 86 ASN A CA 1
ATOM 680 C C . ASN A 1 86 ? 9.304 -9.012 -7.951 1.00 96.50 86 ASN A C 1
ATOM 682 O O . ASN A 1 86 ? 8.168 -8.713 -7.598 1.00 96.50 86 ASN A O 1
ATOM 686 N N . VAL A 1 87 ? 10.200 -8.089 -8.316 1.00 96.44 87 VAL A N 1
ATOM 687 C CA . VAL A 1 87 ? 9.927 -6.646 -8.355 1.00 96.44 87 VAL A CA 1
ATOM 688 C C . VAL A 1 87 ? 9.660 -6.220 -9.794 1.00 96.44 87 VAL A C 1
ATOM 690 O O . VAL A 1 87 ? 10.507 -6.383 -10.673 1.00 96.44 87 VAL A O 1
ATOM 693 N N . PHE A 1 88 ? 8.473 -5.692 -10.048 1.00 95.56 88 PHE A N 1
ATOM 694 C CA . PHE A 1 88 ? 8.079 -5.046 -11.294 1.00 95.56 88 PHE A CA 1
ATOM 695 C C . PHE A 1 88 ? 8.214 -3.530 -11.138 1.00 95.56 88 PHE A C 1
ATOM 697 O O . PHE A 1 88 ? 8.022 -3.001 -10.048 1.00 95.56 88 PHE A O 1
ATOM 704 N N . ASN A 1 89 ? 8.532 -2.831 -12.228 1.00 95.12 89 ASN A N 1
ATOM 705 C CA . ASN A 1 89 ? 8.625 -1.371 -12.248 1.00 95.12 89 ASN A CA 1
ATOM 706 C C . ASN A 1 89 ? 7.678 -0.812 -13.310 1.00 95.12 89 ASN A C 1
ATOM 708 O O . ASN A 1 89 ? 7.722 -1.249 -14.467 1.00 95.12 89 ASN A O 1
ATOM 712 N N . SER A 1 90 ? 6.881 0.182 -12.933 1.00 94.88 90 SER A N 1
ATOM 713 C CA . SER A 1 90 ? 6.001 0.927 -13.837 1.00 94.88 90 SER A CA 1
ATOM 714 C C . SER A 1 90 ? 5.974 2.401 -13.433 1.00 94.88 90 SER A C 1
ATOM 716 O O . SER A 1 90 ? 6.058 2.689 -12.240 1.00 94.88 90 SER A O 1
ATOM 718 N N . PRO A 1 91 ? 5.839 3.352 -14.370 1.00 94.62 91 PRO A N 1
ATOM 719 C CA . PRO A 1 91 ? 5.694 4.759 -14.009 1.00 94.62 91 PRO A CA 1
ATOM 720 C C . PRO A 1 91 ? 4.311 5.120 -13.468 1.00 94.62 91 PRO A C 1
ATOM 722 O O . PRO A 1 91 ? 4.187 6.142 -12.799 1.00 94.62 91 PRO A O 1
ATOM 725 N N . SER A 1 92 ? 3.289 4.295 -13.709 1.00 94.00 92 SER A N 1
ATOM 726 C CA . SER A 1 92 ? 1.955 4.472 -13.130 1.00 94.00 92 SER A CA 1
ATOM 727 C C . SER A 1 92 ? 1.177 3.151 -13.057 1.00 94.00 92 SER A C 1
ATOM 729 O O . SER A 1 92 ? 1.608 2.130 -13.612 1.00 94.00 92 SER A O 1
ATOM 731 N N . LEU A 1 93 ? 0.033 3.159 -12.364 1.00 93.12 93 LEU A N 1
ATOM 732 C CA . LEU A 1 93 ? -0.865 2.002 -12.288 1.00 93.12 93 LEU A CA 1
ATOM 733 C C . LEU A 1 93 ? -1.564 1.758 -13.630 1.00 93.12 93 LEU A C 1
ATOM 735 O O . LEU A 1 93 ? -1.654 0.619 -14.074 1.00 93.12 93 LEU A O 1
ATOM 739 N N . GLU A 1 94 ? -1.976 2.825 -14.309 1.00 93.62 94 GLU A N 1
ATOM 740 C CA . GLU A 1 94 ? -2.612 2.812 -15.632 1.00 93.62 94 GLU A CA 1
ATOM 741 C C . GLU A 1 94 ? -1.727 2.097 -16.652 1.00 93.62 94 GLU A C 1
ATOM 743 O O . GLU A 1 94 ? -2.172 1.169 -17.324 1.00 93.62 94 GLU A O 1
ATOM 748 N N . GLN A 1 95 ? -0.440 2.459 -16.706 1.00 92.00 95 GLN A N 1
ATOM 749 C CA . GLN A 1 95 ? 0.514 1.808 -17.605 1.00 92.00 95 GLN A CA 1
ATOM 750 C C . GLN A 1 95 ? 0.787 0.349 -17.234 1.00 92.00 95 GLN A C 1
ATOM 752 O O . GLN A 1 95 ? 1.054 -0.459 -18.121 1.00 92.00 95 GLN A O 1
ATOM 757 N N . PHE A 1 96 ? 0.729 -0.001 -15.947 1.00 94.12 96 PHE A N 1
ATOM 758 C CA . PHE A 1 96 ? 0.932 -1.382 -15.512 1.00 94.12 96 PHE A CA 1
ATOM 759 C C . PHE A 1 96 ? -0.260 -2.277 -15.875 1.00 94.12 96 PHE A C 1
ATOM 761 O O . PHE A 1 96 ? -0.062 -3.390 -16.358 1.00 94.12 96 PHE A O 1
ATOM 768 N N . PHE A 1 97 ? -1.486 -1.791 -15.662 1.00 92.75 97 PHE A N 1
ATOM 769 C CA . PHE A 1 97 ? -2.718 -2.539 -15.926 1.00 92.75 97 PHE A CA 1
ATOM 770 C C . PHE A 1 97 ? -3.240 -2.395 -17.364 1.00 92.75 97 PHE A C 1
ATOM 772 O O . PHE A 1 97 ? -4.126 -3.146 -17.762 1.00 92.75 97 PHE A O 1
ATOM 779 N N . GLY A 1 98 ? -2.688 -1.473 -18.157 1.00 90.88 98 GLY A N 1
ATOM 780 C CA . GLY A 1 98 ? -3.107 -1.229 -19.540 1.00 90.88 98 GLY A CA 1
ATOM 781 C C . GLY A 1 98 ? -4.425 -0.457 -19.665 1.00 90.88 98 GLY A C 1
ATOM 782 O O . GLY A 1 98 ? -5.073 -0.534 -20.706 1.00 90.88 98 GLY A O 1
ATOM 783 N N . CYS A 1 99 ? -4.826 0.270 -18.622 1.00 78.12 99 CYS A N 1
ATOM 784 C CA . CYS A 1 99 ? -6.017 1.116 -18.634 1.00 78.12 99 CYS A CA 1
ATOM 785 C C . CYS A 1 99 ? -5.628 2.500 -19.168 1.00 78.12 99 CYS A C 1
ATOM 787 O O . CYS A 1 99 ? -5.014 3.269 -18.434 1.00 78.12 99 CYS A O 1
ATOM 789 N N . VAL A 1 100 ? -5.939 2.801 -20.431 1.00 58.12 100 VAL A N 1
ATOM 790 C CA . VAL A 1 100 ? -5.788 4.142 -21.031 1.00 58.12 100 VAL A CA 1
ATOM 791 C C . VAL A 1 100 ? -7.161 4.758 -21.231 1.00 58.12 100 VAL A C 1
ATOM 793 O O . VAL A 1 100 ? -8.038 4.029 -21.746 1.00 58.12 100 VAL A O 1
#

Radius of gyration: 14.78 Å; chains: 1; bounding box: 36×27×36 Å